Protein AF-A0AAN5CGI4-F1 (afdb_monomer_lite)

Secondary structure (DSSP, 8-state):
--------GGG-----TT-HHHHHHHHGGGS-SS--GGGGSSS----HHHHHHHHHHHHHHHHTTT--S--S-HHHHHHHHHHT--PPPPS--HHHHHHHHHHT-SSGGGS--

Organism: NCBI:txid1317129

Structure (mmCIF, N/CA/C/O backbone):
data_AF-A0AAN5CGI4-F1
#
_entry.id   AF-A0AAN5CGI4-F1
#
loop_
_atom_site.group_PDB
_atom_site.id
_atom_site.type_symbol
_atom_site.label_atom_id
_atom_site.label_alt_id
_atom_site.label_comp_id
_atom_site.label_asym_id
_atom_site.label_entity_id
_atom_site.label_seq_id
_atom_site.pdbx_PDB_ins_code
_atom_site.Cartn_x
_atom_site.Cartn_y
_atom_site.Cartn_z
_atom_site.occupancy
_atom_site.B_iso_or_equiv
_atom_site.auth_seq_id
_atom_site.auth_comp_id
_atom_site.auth_asym_id
_atom_site.auth_atom_id
_atom_site.pdbx_PDB_model_num
ATOM 1 N N . HIS A 1 1 ? -27.219 -0.380 -0.218 1.00 52.56 1 HIS A N 1
ATOM 2 C CA . HIS A 1 1 ? -26.275 -0.755 -1.291 1.00 52.56 1 HIS A CA 1
ATOM 3 C C . HIS A 1 1 ? -25.307 0.395 -1.512 1.00 52.56 1 HIS A C 1
ATOM 5 O O . HIS A 1 1 ? -25.757 1.480 -1.852 1.00 52.56 1 HIS A O 1
ATOM 11 N N . GLY A 1 2 ? -24.018 0.200 -1.226 1.00 72.56 2 GLY A N 1
ATOM 12 C CA . GLY A 1 2 ? -22.984 1.205 -1.494 1.00 72.56 2 GLY A CA 1
ATOM 13 C C . GLY A 1 2 ? -22.413 1.022 -2.899 1.00 72.56 2 GLY A C 1
ATOM 14 O O . GLY A 1 2 ? -22.212 -0.113 -3.323 1.00 72.56 2 GLY A O 1
ATOM 15 N N . ILE A 1 3 ? -22.169 2.118 -3.617 1.00 83.31 3 ILE A N 1
ATOM 16 C CA . ILE A 1 3 ? -21.455 2.117 -4.900 1.00 83.31 3 ILE A CA 1
ATOM 17 C C . ILE A 1 3 ? -20.074 2.717 -4.642 1.00 83.31 3 ILE A C 1
ATOM 19 O O . ILE A 1 3 ? -19.981 3.853 -4.184 1.00 83.31 3 ILE A O 1
ATOM 23 N N . ILE A 1 4 ? -19.016 1.968 -4.952 1.00 80.25 4 ILE A N 1
ATOM 24 C CA . ILE A 1 4 ? -17.633 2.453 -4.897 1.00 80.25 4 ILE A CA 1
ATOM 25 C C . ILE A 1 4 ? -17.214 2.833 -6.318 1.00 80.25 4 ILE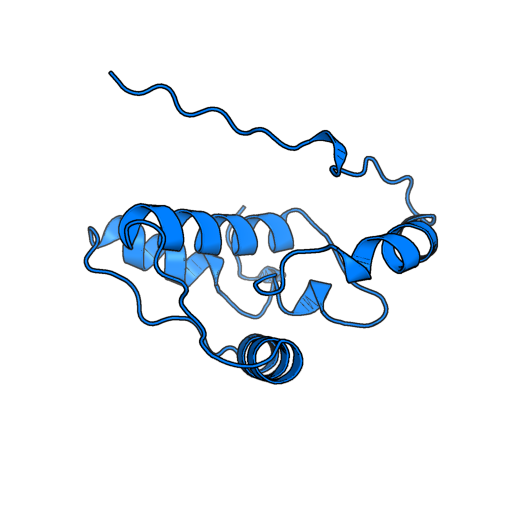 A C 1
ATOM 27 O O . ILE A 1 4 ? -17.404 2.058 -7.254 1.00 80.25 4 ILE A O 1
ATOM 31 N N . LYS A 1 5 ? -16.662 4.037 -6.482 1.00 83.75 5 LYS A N 1
ATOM 32 C CA . LYS A 1 5 ? -16.097 4.528 -7.742 1.00 83.75 5 LYS A CA 1
ATOM 33 C C . LYS A 1 5 ? -14.693 5.038 -7.473 1.00 83.75 5 LYS A C 1
ATOM 35 O O . LYS A 1 5 ? -14.491 5.806 -6.537 1.00 83.75 5 LYS A O 1
ATOM 40 N N . ILE A 1 6 ? -13.746 4.634 -8.305 1.00 78.00 6 ILE A N 1
ATOM 41 C CA . ILE A 1 6 ? -12.409 5.220 -8.301 1.00 78.00 6 ILE A CA 1
ATOM 42 C C . ILE A 1 6 ? -12.499 6.563 -9.040 1.00 78.00 6 ILE A C 1
ATOM 44 O O . ILE A 1 6 ? -13.118 6.656 -10.101 1.00 78.00 6 ILE A O 1
ATOM 48 N N . ALA A 1 7 ? -11.923 7.611 -8.461 1.00 77.62 7 ALA A N 1
ATOM 49 C CA . ALA A 1 7 ? -11.855 8.956 -9.027 1.00 77.62 7 ALA A CA 1
ATOM 50 C C . ALA A 1 7 ? -10.418 9.491 -8.898 1.00 77.62 7 ALA A C 1
ATOM 52 O O . ALA A 1 7 ? -9.601 8.901 -8.198 1.00 77.62 7 ALA A O 1
ATOM 53 N N . GLY A 1 8 ? -10.093 10.602 -9.567 1.00 65.12 8 GLY A N 1
ATOM 54 C CA . GLY A 1 8 ? -8.751 11.206 -9.489 1.00 65.12 8 GLY A CA 1
ATOM 55 C C . GLY A 1 8 ? -7.781 10.805 -10.608 1.00 65.12 8 GLY A C 1
ATOM 56 O O . GLY A 1 8 ? -6.602 11.139 -10.542 1.00 65.12 8 GLY A O 1
ATOM 57 N N . TYR A 1 9 ? -8.273 10.177 -11.680 1.00 60.41 9 TYR A N 1
ATOM 58 C CA . TYR A 1 9 ? -7.476 9.834 -12.867 1.00 60.41 9 TYR A CA 1
ATOM 59 C C . TYR A 1 9 ? -6.891 11.036 -13.630 1.00 60.41 9 TYR A C 1
ATOM 61 O O . TYR A 1 9 ? -6.128 10.830 -14.564 1.00 60.41 9 TYR A O 1
ATOM 69 N N . GLY A 1 10 ? -7.191 12.285 -13.250 1.00 57.66 10 GLY A N 1
ATOM 70 C CA . GLY A 1 10 ? -6.551 13.470 -13.842 1.00 57.66 10 GLY A CA 1
ATOM 71 C C . GLY A 1 10 ? -5.023 13.494 -13.680 1.00 57.66 10 GLY A C 1
ATOM 72 O O . GLY A 1 10 ? -4.345 14.155 -14.456 1.00 57.66 10 GLY A O 1
ATOM 73 N N . ASN A 1 11 ? -4.492 12.725 -12.720 1.00 55.84 11 ASN A N 1
ATOM 74 C CA . ASN A 1 11 ? -3.056 12.518 -12.509 1.00 55.84 11 ASN A CA 1
ATOM 75 C C . ASN A 1 11 ? -2.553 11.161 -13.043 1.00 55.84 11 ASN A C 1
ATOM 77 O O . ASN A 1 11 ? -1.381 10.831 -12.870 1.00 55.84 11 ASN A O 1
ATOM 81 N N . ALA A 1 12 ? -3.424 10.339 -13.638 1.00 60.62 12 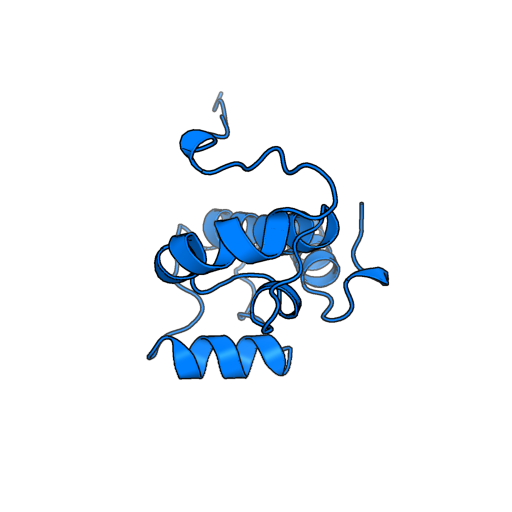ALA A N 1
ATOM 82 C CA . ALA A 1 12 ? -3.024 9.061 -14.213 1.00 60.62 12 ALA A CA 1
ATOM 83 C C . ALA A 1 12 ? -2.264 9.323 -15.515 1.00 60.62 12 ALA A C 1
ATOM 85 O O . ALA A 1 12 ? -2.769 9.988 -16.419 1.00 60.62 12 ALA A O 1
ATOM 86 N N . MET A 1 13 ? -1.043 8.804 -15.619 1.00 60.38 13 MET A N 1
ATOM 87 C CA . MET A 1 13 ? -0.228 9.012 -16.807 1.00 60.38 13 MET A CA 1
ATOM 88 C C . MET A 1 13 ? -0.318 7.811 -17.751 1.00 60.38 13 MET A C 1
ATOM 90 O O . MET A 1 13 ? 0.108 6.706 -17.419 1.00 60.38 13 MET A O 1
ATOM 94 N N . LEU A 1 14 ? -0.811 8.051 -18.966 1.00 60.22 14 LEU A N 1
ATOM 95 C CA . LEU A 1 14 ? -0.530 7.202 -20.121 1.00 60.22 14 LEU A CA 1
ATOM 96 C C . LEU A 1 14 ? 0.854 7.586 -20.629 1.00 60.22 14 LEU A C 1
ATOM 98 O O . LEU A 1 14 ? 1.023 8.612 -21.284 1.00 60.22 14 LEU A O 1
ATOM 102 N N . VAL A 1 15 ? 1.860 6.800 -20.268 1.00 56.22 15 VAL A N 1
ATOM 103 C CA . VAL A 1 15 ? 3.241 7.143 -20.595 1.00 56.22 15 VAL A CA 1
ATOM 104 C C . VAL A 1 15 ? 3.740 6.322 -21.770 1.00 56.22 15 VAL A C 1
ATOM 106 O O . VAL A 1 15 ? 3.834 5.098 -21.691 1.00 56.22 15 VAL A O 1
ATOM 109 N N . GLU A 1 16 ? 4.119 7.008 -22.851 1.00 54.81 16 GLU A N 1
ATOM 110 C CA . GLU A 1 16 ? 4.953 6.416 -23.896 1.00 54.81 16 GLU A CA 1
ATOM 111 C C . GLU A 1 16 ? 6.263 5.910 -23.284 1.00 54.81 16 GLU A C 1
ATOM 113 O O . GLU A 1 16 ? 6.948 6.641 -22.557 1.00 54.81 16 GLU A O 1
ATOM 118 N N . LYS A 1 17 ? 6.637 4.664 -23.605 1.00 49.91 17 LYS A N 1
ATOM 119 C CA . LYS A 1 17 ? 7.928 4.082 -23.210 1.00 49.91 17 LYS A CA 1
ATOM 120 C C . LYS A 1 17 ? 9.057 5.081 -23.514 1.00 49.91 17 LYS A C 1
ATOM 122 O O . LYS A 1 17 ? 9.329 5.361 -24.674 1.00 49.91 17 LYS A O 1
ATOM 127 N N . GLY A 1 18 ? 9.708 5.599 -22.469 1.00 52.72 18 GLY A N 1
ATOM 128 C CA . GLY A 1 18 ? 10.879 6.481 -22.578 1.00 52.72 18 GLY A CA 1
ATOM 129 C C . GLY A 1 18 ? 10.696 7.924 -22.091 1.00 52.72 18 GLY A C 1
ATOM 130 O O . GLY A 1 18 ? 11.691 8.534 -21.722 1.00 52.72 18 GLY A O 1
ATOM 131 N N . LYS A 1 19 ? 9.468 8.459 -21.990 1.00 55.47 19 LYS A N 1
ATOM 132 C CA . LYS A 1 19 ? 9.217 9.838 -21.492 1.00 55.47 19 LYS A CA 1
ATOM 133 C C . LYS A 1 19 ? 8.812 9.912 -20.012 1.00 55.47 19 LYS A C 1
ATOM 135 O O . LYS A 1 19 ? 8.535 10.984 -19.482 1.00 55.47 19 LYS A O 1
ATOM 140 N N . PHE A 1 20 ? 8.793 8.765 -19.329 1.00 61.97 20 PHE A N 1
ATOM 141 C CA . PHE A 1 20 ? 8.316 8.641 -17.949 1.00 61.97 20 PHE A CA 1
ATOM 142 C C . PHE A 1 20 ? 9.138 9.454 -16.950 1.00 61.97 20 PHE A C 1
ATOM 144 O O . PHE A 1 20 ? 8.574 10.157 -16.118 1.00 61.97 20 PHE A O 1
ATOM 151 N N . ALA A 1 21 ? 10.467 9.376 -17.033 1.00 54.34 21 ALA A N 1
ATOM 152 C CA . ALA A 1 21 ? 11.352 9.972 -16.036 1.00 54.34 21 ALA A CA 1
ATOM 153 C C . ALA A 1 21 ? 11.277 11.511 -16.006 1.00 54.34 21 ALA A C 1
ATOM 155 O O . ALA A 1 21 ? 11.329 12.105 -14.932 1.00 54.34 21 ALA A O 1
ATOM 156 N N . GLU A 1 22 ? 11.107 12.144 -17.170 1.00 52.41 22 GLU A N 1
ATOM 157 C CA . GLU A 1 22 ? 11.074 13.604 -17.320 1.00 52.41 22 GLU A CA 1
ATOM 158 C C . GLU A 1 22 ? 9.753 14.203 -16.806 1.00 52.41 22 GLU A C 1
ATOM 160 O O . GLU A 1 22 ? 9.756 15.164 -16.038 1.00 52.41 22 GLU A O 1
ATOM 165 N N . VAL A 1 23 ? 8.615 13.576 -17.132 1.00 57.00 23 VAL A N 1
ATOM 166 C CA . VAL A 1 23 ? 7.289 14.008 -16.649 1.00 57.00 23 VAL A CA 1
ATOM 167 C C . VAL A 1 23 ? 7.105 13.690 -15.159 1.00 57.00 23 VAL A C 1
ATOM 169 O O . VAL A 1 23 ? 6.555 14.500 -14.409 1.00 57.00 23 VAL A O 1
ATOM 172 N N . ALA A 1 24 ? 7.617 12.544 -14.694 1.00 56.78 24 ALA A N 1
ATOM 173 C CA . ALA A 1 24 ? 7.525 12.144 -13.293 1.00 56.78 24 ALA A CA 1
ATOM 174 C C . ALA A 1 24 ? 8.304 13.080 -12.358 1.00 56.78 24 ALA A C 1
ATOM 176 O O . ALA A 1 24 ? 7.845 13.310 -11.244 1.00 56.78 24 ALA A O 1
ATOM 177 N N . SER A 1 25 ? 9.436 13.653 -12.788 1.00 56.53 25 SER A N 1
ATOM 178 C CA . SER A 1 25 ? 10.258 14.547 -11.953 1.00 56.53 25 SER A CA 1
ATOM 179 C C . SER A 1 25 ? 9.492 15.784 -11.463 1.00 56.53 25 SER A C 1
ATOM 181 O O . SER A 1 25 ? 9.596 16.126 -10.286 1.00 56.53 25 SER A O 1
ATOM 183 N N . ASN A 1 26 ? 8.656 16.392 -12.314 1.00 54.62 26 ASN A N 1
ATOM 184 C CA . ASN A 1 26 ? 7.841 17.558 -11.949 1.00 54.62 26 ASN A CA 1
ATOM 185 C C . ASN A 1 26 ? 6.604 17.203 -11.103 1.00 54.62 26 ASN A C 1
ATOM 187 O O . ASN A 1 26 ? 6.124 18.041 -10.344 1.00 54.62 26 ASN A O 1
ATOM 191 N N . MET A 1 27 ? 6.083 15.973 -11.209 1.00 60.69 27 MET A N 1
ATOM 192 C CA . MET A 1 27 ? 4.904 15.523 -10.450 1.00 60.69 27 MET A CA 1
ATOM 193 C C . MET A 1 27 ? 5.235 14.779 -9.150 1.00 60.69 27 MET A C 1
ATOM 195 O O . MET A 1 27 ? 4.387 14.709 -8.261 1.00 60.69 27 MET A O 1
ATOM 199 N N . LEU A 1 28 ? 6.455 14.249 -9.004 1.00 63.19 28 LEU A N 1
ATOM 200 C CA . LEU A 1 28 ? 6.920 13.481 -7.840 1.00 63.19 28 LEU A CA 1
ATOM 201 C C . LEU A 1 28 ? 6.748 14.235 -6.513 1.00 63.19 28 LEU A C 1
ATOM 203 O O . LEU A 1 28 ? 6.488 13.608 -5.485 1.00 63.19 28 LEU A O 1
ATOM 207 N N . THR A 1 29 ? 6.826 15.566 -6.544 1.00 62.06 29 THR A N 1
ATOM 208 C CA . THR A 1 29 ? 6.624 16.450 -5.384 1.00 62.06 29 THR A CA 1
ATOM 209 C C . THR A 1 29 ? 5.202 16.380 -4.815 1.00 62.06 29 THR A C 1
ATOM 211 O O . THR A 1 29 ? 5.028 16.485 -3.600 1.00 62.06 29 THR A O 1
ATOM 214 N N . ASN A 1 30 ? 4.196 16.115 -5.657 1.00 68.50 30 ASN A N 1
ATOM 215 C CA . ASN A 1 30 ? 2.779 16.059 -5.279 1.00 68.50 30 ASN A CA 1
ATOM 216 C C . ASN A 1 30 ? 2.241 14.636 -5.086 1.00 68.50 30 ASN A C 1
ATOM 218 O O . ASN A 1 30 ? 1.066 14.460 -4.757 1.00 68.50 30 ASN A O 1
ATOM 222 N N . LEU A 1 31 ? 3.069 13.608 -5.280 1.00 75.94 31 LEU A N 1
ATOM 223 C CA . LEU A 1 31 ? 2.621 12.233 -5.105 1.00 75.94 31 LEU A CA 1
ATOM 224 C C . LEU A 1 31 ? 2.441 11.875 -3.619 1.00 75.94 31 LEU A C 1
ATOM 226 O O . LEU A 1 31 ? 3.159 12.407 -2.757 1.00 75.94 31 LEU A O 1
ATOM 230 N N . PRO A 1 32 ? 1.520 10.938 -3.307 1.00 79.94 32 PRO A N 1
ATOM 231 C CA . PRO A 1 32 ? 1.337 10.436 -1.952 1.00 79.94 32 PRO A CA 1
ATOM 232 C C . PRO A 1 32 ? 2.658 9.956 -1.337 1.00 79.94 32 PRO A C 1
ATOM 234 O O . PRO A 1 32 ? 3.514 9.396 -2.016 1.00 79.94 32 PRO A O 1
ATOM 237 N N . ILE A 1 33 ? 2.834 10.156 -0.033 1.00 82.44 33 ILE A N 1
ATOM 238 C CA . ILE A 1 33 ? 4.063 9.753 0.678 1.00 82.44 33 ILE A CA 1
ATOM 239 C C . ILE A 1 33 ? 4.134 8.219 0.840 1.00 82.44 33 ILE A C 1
ATOM 241 O O . ILE A 1 33 ? 5.211 7.636 0.879 1.00 82.44 33 ILE A O 1
ATOM 245 N N . ARG A 1 34 ? 2.976 7.549 0.910 1.00 88.44 34 ARG A N 1
ATOM 246 C CA . ARG A 1 34 ? 2.823 6.129 1.276 1.00 88.44 34 ARG A CA 1
ATOM 247 C C . ARG A 1 34 ? 2.738 5.212 0.054 1.00 88.44 34 ARG A C 1
ATOM 249 O O . ARG A 1 34 ? 1.768 4.478 -0.089 1.00 88.44 34 ARG A O 1
ATOM 256 N N . ARG A 1 35 ? 3.713 5.311 -0.844 1.00 90.00 35 ARG A N 1
ATOM 257 C CA . ARG A 1 35 ? 3.739 4.552 -2.106 1.00 90.00 35 ARG A CA 1
ATOM 258 C C . ARG A 1 35 ? 4.687 3.364 -2.046 1.00 90.00 35 ARG A C 1
ATOM 260 O O . ARG A 1 35 ? 5.476 3.240 -1.112 1.00 90.00 35 ARG A O 1
ATOM 267 N N . ALA A 1 36 ? 4.634 2.520 -3.072 1.00 93.06 36 ALA A N 1
ATOM 268 C CA . ALA A 1 36 ? 5.518 1.370 -3.208 1.00 93.06 36 ALA A CA 1
ATOM 269 C C . ALA A 1 36 ? 7.016 1.757 -3.139 1.00 93.06 36 ALA A C 1
ATOM 271 O O . ALA A 1 36 ? 7.398 2.779 -3.727 1.00 93.06 36 ALA A O 1
ATOM 272 N N . PRO A 1 37 ? 7.883 0.948 -2.495 1.00 93.31 37 PRO A N 1
ATOM 273 C CA . PRO A 1 37 ? 9.305 1.259 -2.302 1.00 93.31 37 PRO A CA 1
ATOM 274 C C . PRO A 1 37 ? 10.067 1.646 -3.580 1.00 93.31 37 PRO A C 1
ATOM 276 O O . PRO A 1 37 ? 10.896 2.556 -3.566 1.0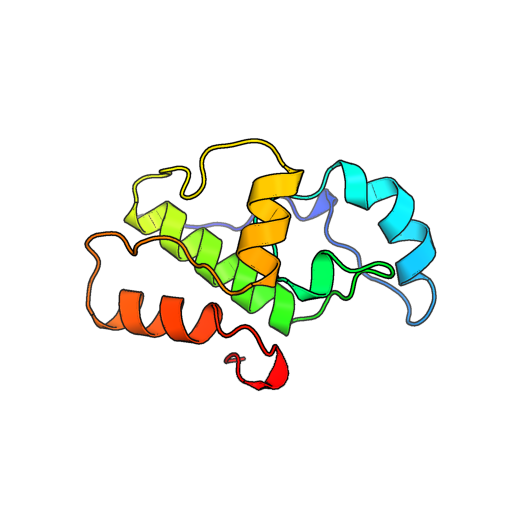0 93.31 37 PRO A O 1
ATOM 279 N N . GLU A 1 38 ? 9.769 0.990 -4.701 1.00 91.12 38 GLU A N 1
ATOM 280 C CA . GLU A 1 38 ? 10.392 1.230 -6.006 1.00 91.12 38 GLU A CA 1
ATOM 281 C C . GLU A 1 38 ? 9.981 2.564 -6.655 1.00 91.12 38 GLU A C 1
ATOM 283 O O . GLU A 1 38 ? 10.701 3.103 -7.493 1.00 91.12 38 GLU A O 1
ATOM 288 N N . THR A 1 39 ? 8.853 3.150 -6.242 1.00 89.69 39 THR A N 1
ATOM 289 C CA . THR A 1 39 ? 8.406 4.470 -6.728 1.00 89.69 39 THR A CA 1
ATOM 290 C C . THR A 1 39 ? 9.075 5.622 -5.978 1.00 89.69 39 THR A C 1
ATOM 292 O O . THR A 1 39 ? 8.936 6.784 -6.367 1.00 89.69 39 THR A O 1
ATOM 295 N N . LEU A 1 40 ? 9.782 5.305 -4.888 1.00 88.56 40 LEU A N 1
ATOM 296 C CA . LEU A 1 40 ? 10.535 6.261 -4.090 1.00 88.56 40 LEU A CA 1
ATOM 297 C C . LEU A 1 40 ? 11.994 6.371 -4.573 1.00 88.56 40 LEU A C 1
ATOM 299 O O . LEU A 1 40 ? 12.733 7.231 -4.106 1.00 88.56 40 LEU A O 1
ATOM 303 N N . THR A 1 41 ? 12.485 5.497 -5.456 1.00 85.44 41 THR A N 1
ATOM 304 C CA . THR A 1 41 ? 13.857 5.610 -5.990 1.00 85.44 41 THR A CA 1
ATOM 305 C C . THR A 1 41 ? 13.981 6.741 -7.009 1.00 85.44 41 THR A C 1
ATOM 307 O O . THR A 1 41 ? 12.981 7.227 -7.527 1.00 85.44 41 THR A O 1
ATOM 310 N N . THR A 1 42 ? 15.215 7.136 -7.329 1.00 82.06 42 THR A N 1
ATOM 311 C CA . THR A 1 42 ? 15.508 8.059 -8.434 1.00 82.06 42 THR A CA 1
ATOM 312 C C . THR A 1 42 ? 16.381 7.316 -9.454 1.00 82.06 42 THR A C 1
ATOM 314 O O . THR A 1 42 ? 17.524 7.002 -9.123 1.00 82.06 42 THR A O 1
ATOM 317 N N . PRO A 1 43 ? 15.874 6.995 -10.661 1.00 79.94 43 PRO A N 1
ATOM 318 C CA . PRO A 1 43 ? 14.532 7.305 -11.159 1.00 79.94 43 PRO A CA 1
ATOM 319 C C . PRO A 1 43 ? 13.438 6.481 -10.461 1.00 79.94 43 PRO A C 1
ATOM 321 O O . PRO A 1 43 ? 13.672 5.360 -10.001 1.00 79.94 43 PRO A O 1
ATOM 324 N N . ALA A 1 44 ? 12.236 7.050 -10.387 1.00 82.94 44 ALA A N 1
ATOM 325 C CA . ALA A 1 44 ? 11.078 6.383 -9.805 1.00 82.94 44 ALA A CA 1
ATOM 326 C C . ALA A 1 44 ? 10.514 5.356 -10.790 1.00 82.94 44 ALA A C 1
ATOM 328 O O . ALA A 1 44 ? 10.345 5.650 -11.975 1.00 82.94 44 ALA A O 1
ATOM 329 N N . GLN A 1 45 ? 10.217 4.155 -10.298 1.00 85.12 45 GLN A N 1
ATOM 330 C CA . GLN A 1 45 ? 9.717 3.051 -11.112 1.00 85.12 45 GLN A CA 1
ATOM 331 C C . GLN A 1 45 ? 8.245 2.800 -10.800 1.00 85.12 45 GLN A C 1
ATOM 333 O O . GLN A 1 45 ? 7.908 2.393 -9.694 1.00 85.12 45 GLN A O 1
ATOM 338 N N . PHE A 1 46 ? 7.372 3.029 -11.779 1.00 85.19 46 PHE A N 1
ATOM 339 C CA . PHE A 1 46 ? 5.933 2.796 -11.657 1.00 85.19 46 PHE A CA 1
ATOM 340 C C . PHE A 1 46 ? 5.518 1.642 -12.561 1.00 85.19 46 PHE A C 1
ATOM 342 O O . PHE A 1 46 ? 6.040 1.475 -13.665 1.00 85.19 46 PHE A O 1
ATOM 349 N N . SER A 1 47 ? 4.593 0.823 -12.081 1.00 87.19 47 SER A N 1
ATOM 350 C CA . SER A 1 47 ? 4.093 -0.351 -12.788 1.00 87.19 47 SER A CA 1
ATOM 351 C C . SER A 1 47 ? 2.761 -0.804 -12.196 1.00 87.19 47 SER A C 1
ATOM 353 O O . SER A 1 47 ? 2.393 -0.406 -11.097 1.00 87.19 47 SER A O 1
ATOM 355 N N . THR A 1 48 ? 2.092 -1.761 -12.834 1.00 89.62 48 THR A N 1
ATOM 356 C CA . THR A 1 48 ? 0.930 -2.431 -12.225 1.00 89.62 48 THR A CA 1
ATOM 357 C C . THR A 1 48 ? 1.254 -3.010 -10.839 1.00 89.62 48 THR A C 1
ATOM 359 O O . THR A 1 48 ? 0.403 -3.036 -9.960 1.00 89.62 48 THR A O 1
ATOM 362 N N . ARG A 1 49 ? 2.508 -3.421 -10.592 1.00 92.50 49 ARG A N 1
ATOM 363 C CA . ARG A 1 49 ? 2.939 -3.934 -9.282 1.00 92.50 49 ARG A CA 1
ATOM 364 C C . ARG A 1 49 ? 3.038 -2.844 -8.214 1.00 92.50 49 ARG A C 1
ATOM 366 O O . ARG A 1 49 ? 2.846 -3.158 -7.038 1.00 92.50 49 ARG A O 1
ATOM 373 N N . SER A 1 50 ? 3.341 -1.598 -8.590 1.00 90.75 50 SER A N 1
ATOM 374 C CA . SER A 1 50 ? 3.274 -0.473 -7.649 1.00 90.75 50 SER A CA 1
ATOM 375 C C . SER A 1 50 ? 1.823 -0.135 -7.320 1.00 90.75 50 SER A C 1
ATOM 377 O O . SER A 1 50 ? 1.513 0.109 -6.160 1.00 90.75 50 SER A O 1
ATOM 379 N N . ASP A 1 51 ? 0.914 -0.254 -8.291 1.00 91.19 51 ASP A N 1
ATOM 380 C CA . ASP A 1 51 ? -0.521 -0.050 -8.055 1.00 91.19 51 ASP A CA 1
ATOM 381 C C . ASP A 1 51 ? -1.097 -1.110 -7.101 1.00 91.19 51 ASP A C 1
ATOM 383 O O . ASP A 1 51 ? -1.942 -0.800 -6.264 1.00 91.19 51 ASP A O 1
ATOM 387 N N . CYS A 1 52 ? -0.601 -2.355 -7.149 1.00 94.56 52 CYS A N 1
ATOM 388 C CA . CYS A 1 52 ? -0.962 -3.386 -6.168 1.00 94.56 52 CYS A CA 1
ATOM 389 C C . CYS A 1 52 ? -0.598 -2.977 -4.730 1.00 94.56 52 CYS A C 1
ATOM 391 O O . CYS A 1 52 ? -1.378 -3.210 -3.807 1.00 94.56 52 CYS A O 1
ATOM 393 N N . TRP A 1 53 ? 0.564 -2.352 -4.522 1.00 94.31 53 TRP A N 1
ATOM 394 C CA . TRP A 1 53 ? 0.945 -1.843 -3.201 1.00 94.31 53 TRP A CA 1
ATOM 395 C C . TRP A 1 53 ? -0.007 -0.736 -2.740 1.00 94.31 53 TRP A C 1
ATOM 397 O O . TRP A 1 53 ? -0.497 -0.765 -1.607 1.00 94.31 53 TRP A O 1
ATOM 407 N N . ASP A 1 54 ? -0.306 0.211 -3.631 1.00 92.44 54 ASP A N 1
ATOM 408 C CA . ASP A 1 54 ? -1.214 1.323 -3.348 1.00 92.44 54 ASP A CA 1
ATOM 409 C C . ASP A 1 54 ? -2.644 0.820 -3.076 1.00 92.44 54 ASP A C 1
ATOM 411 O O . ASP A 1 54 ? -3.340 1.350 -2.211 1.00 92.44 54 ASP A O 1
ATOM 415 N N . PHE A 1 55 ? -3.062 -0.282 -3.705 1.00 93.25 55 PHE A N 1
ATOM 416 C CA . PHE A 1 55 ? -4.309 -0.971 -3.370 1.00 93.25 55 PHE A CA 1
ATOM 417 C C . PHE A 1 55 ? -4.288 -1.594 -1.962 1.00 93.25 55 PHE A C 1
ATOM 419 O O . PHE A 1 55 ? -5.305 -1.586 -1.263 1.00 93.25 55 PHE A O 1
ATOM 426 N N . GLY A 1 56 ? -3.134 -2.088 -1.503 1.00 94.12 56 GLY A N 1
ATOM 427 C 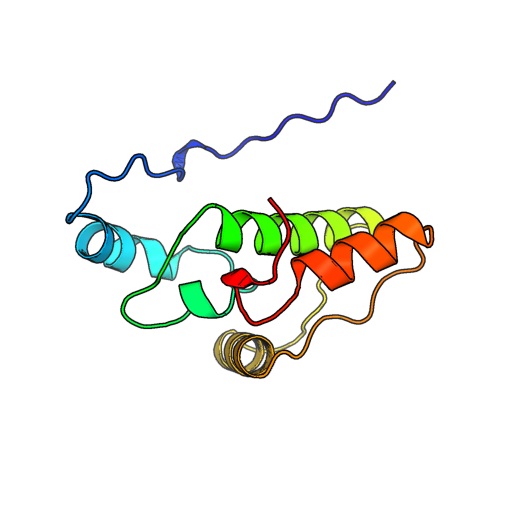CA . GLY A 1 56 ? -2.942 -2.520 -0.115 1.00 94.12 56 GLY A CA 1
ATOM 428 C C . GLY A 1 56 ? -3.090 -1.360 0.873 1.00 94.12 56 GLY A C 1
ATOM 429 O O . GLY A 1 56 ? -3.764 -1.500 1.893 1.00 94.12 56 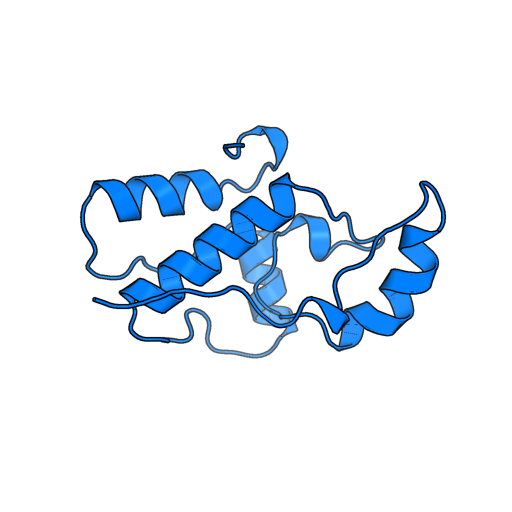GLY A O 1
ATOM 430 N N . MET A 1 57 ? -2.544 -0.187 0.532 1.00 92.94 57 MET A N 1
ATOM 431 C CA . MET A 1 57 ? -2.723 1.046 1.309 1.00 92.94 57 MET A CA 1
ATOM 432 C C . MET A 1 57 ? -4.184 1.501 1.354 1.00 92.94 57 MET A C 1
ATOM 434 O O . MET A 1 57 ? -4.691 1.794 2.434 1.00 92.94 57 MET A O 1
ATOM 438 N N . LEU A 1 58 ? -4.883 1.481 0.218 1.00 91.88 58 LEU A N 1
ATOM 439 C CA . LEU A 1 58 ? -6.313 1.784 0.154 1.00 91.88 58 LEU A CA 1
ATOM 440 C C . LEU A 1 58 ? -7.131 0.808 1.008 1.00 91.88 58 LEU A C 1
ATOM 442 O O . LEU A 1 58 ? -8.008 1.217 1.764 1.00 91.88 58 LEU A O 1
ATOM 446 N N . SER A 1 59 ? -6.837 -0.489 0.904 1.00 93.00 59 SER A N 1
ATOM 447 C CA . SER A 1 59 ? -7.505 -1.522 1.697 1.00 93.00 59 SER A CA 1
ATOM 448 C C . SER A 1 59 ? -7.287 -1.275 3.188 1.00 93.00 59 SER A C 1
ATOM 450 O O . SER A 1 59 ? -8.242 -1.286 3.960 1.00 93.00 59 SER A O 1
ATOM 452 N N . TYR A 1 60 ? -6.054 -0.969 3.596 1.00 92.75 60 TYR A N 1
ATOM 453 C CA . TYR A 1 60 ? -5.759 -0.567 4.965 1.00 92.75 60 TYR A CA 1
ATOM 454 C C . TYR A 1 60 ? -6.617 0.621 5.414 1.00 92.75 60 TYR A C 1
ATOM 456 O O . TYR A 1 60 ? -7.262 0.528 6.454 1.00 92.75 60 TYR A O 1
ATOM 464 N N . GLU A 1 61 ? -6.669 1.701 4.629 1.00 92.25 61 GLU A N 1
ATOM 465 C CA . GLU A 1 61 ? -7.439 2.910 4.951 1.00 92.25 61 GLU A CA 1
ATOM 466 C C . GLU A 1 61 ? -8.940 2.626 5.087 1.00 92.25 61 GLU A C 1
ATOM 468 O O . GLU A 1 61 ? -9.588 3.152 5.990 1.00 92.25 61 GLU A O 1
ATOM 473 N N . VAL A 1 62 ? -9.502 1.756 4.245 1.00 92.75 62 VAL A N 1
ATOM 474 C CA . VAL A 1 62 ? -10.911 1.346 4.343 1.00 92.75 62 VAL A CA 1
ATOM 475 C C . VAL A 1 62 ? -11.186 0.623 5.662 1.00 92.75 62 VAL A C 1
ATOM 477 O O . VAL A 1 62 ? -12.166 0.933 6.336 1.00 92.75 62 VAL A O 1
ATOM 480 N N . PHE A 1 63 ? -10.329 -0.324 6.051 1.00 92.44 63 PHE A N 1
ATOM 481 C CA . PHE A 1 63 ? -10.542 -1.133 7.256 1.00 92.44 63 PHE A CA 1
ATOM 482 C C . PHE A 1 63 ? -10.078 -0.457 8.553 1.00 92.44 63 PHE A C 1
ATOM 484 O O . PHE A 1 63 ? -10.456 -0.900 9.636 1.00 92.44 63 PHE A O 1
ATOM 491 N N . SER A 1 64 ? -9.292 0.616 8.467 1.00 91.31 64 SER A N 1
ATOM 492 C CA . SER A 1 64 ? -8.881 1.439 9.608 1.00 91.31 64 SER A CA 1
ATOM 493 C C . SER A 1 64 ? -9.738 2.698 9.792 1.00 91.31 64 SER A C 1
ATOM 495 O O . SER A 1 64 ? -9.415 3.539 10.627 1.00 91.31 64 SER A O 1
ATOM 497 N N . ASN A 1 65 ? -10.827 2.853 9.027 1.00 90.12 65 ASN A N 1
ATOM 498 C CA . ASN A 1 65 ? -11.649 4.069 8.992 1.00 90.12 65 ASN A CA 1
ATOM 499 C C . ASN A 1 65 ? -10.829 5.346 8.705 1.00 90.12 65 ASN A C 1
ATOM 501 O O . ASN A 1 65 ? -11.068 6.403 9.290 1.00 90.12 65 ASN A O 1
ATOM 505 N N . GLY A 1 66 ? -9.861 5.249 7.792 1.00 86.69 66 GLY A N 1
ATOM 506 C CA . GLY A 1 66 ? -9.028 6.364 7.344 1.00 86.69 66 GLY A CA 1
ATOM 507 C C . GLY A 1 66 ? -7.890 6.723 8.298 1.00 86.69 66 GLY A C 1
ATOM 508 O O . GLY A 1 66 ? -7.377 7.845 8.241 1.00 86.69 66 GLY A O 1
ATOM 509 N N . GLU A 1 67 ? -7.486 5.810 9.186 1.00 87.44 67 GLU A N 1
ATOM 510 C CA . GLU A 1 67 ? -6.333 6.035 10.054 1.00 87.44 67 GLU A CA 1
ATOM 511 C C . GLU A 1 67 ? -5.062 6.238 9.219 1.00 87.44 67 GLU A C 1
ATOM 513 O O . GLU A 1 67 ? -4.817 5.543 8.232 1.00 87.44 67 GLU A O 1
ATOM 518 N N . LYS A 1 68 ? -4.223 7.195 9.630 1.00 84.50 68 LYS A N 1
ATOM 519 C CA . LYS A 1 68 ? -2.915 7.418 9.009 1.00 84.50 68 LYS A CA 1
ATOM 520 C C . LYS A 1 68 ? -1.887 6.484 9.658 1.00 84.50 68 LYS A C 1
ATOM 522 O O . LYS A 1 68 ? -1.547 6.707 10.820 1.00 84.50 68 LYS A O 1
ATOM 527 N N . PRO A 1 69 ? -1.344 5.503 8.918 1.00 80.06 69 PRO A N 1
ATOM 528 C CA . PRO A 1 69 ? -0.576 4.422 9.527 1.00 80.06 69 PRO A CA 1
ATOM 529 C C . PRO A 1 69 ? 0.797 4.840 10.057 1.00 80.06 69 PRO A C 1
ATOM 531 O O . PRO A 1 69 ? 1.227 4.383 11.112 1.00 80.06 69 PRO A O 1
ATOM 534 N N . TRP A 1 70 ? 1.481 5.725 9.330 1.00 86.62 70 TRP A N 1
ATOM 535 C CA . TRP A 1 70 ? 2.744 6.308 9.772 1.00 86.62 70 TRP A CA 1
ATOM 536 C C . TRP A 1 70 ? 2.539 7.736 10.262 1.00 86.62 70 TRP A C 1
ATOM 538 O O . TRP A 1 70 ? 1.857 8.541 9.613 1.00 86.62 70 TRP A O 1
ATOM 548 N N . LYS A 1 71 ? 3.185 8.039 11.388 1.00 82.62 71 LYS A N 1
ATOM 549 C CA . LYS A 1 71 ? 3.323 9.376 11.967 1.00 82.62 71 LYS A CA 1
ATOM 550 C C . LYS A 1 71 ? 4.771 9.828 11.787 1.00 82.62 71 LYS A C 1
ATOM 552 O O . LYS A 1 71 ? 5.677 9.027 11.997 1.00 82.62 71 LYS A O 1
ATOM 557 N N . GLY A 1 72 ? 4.977 11.091 11.431 1.00 86.19 72 GLY A N 1
ATOM 558 C CA . GLY A 1 72 ? 6.306 11.676 11.252 1.00 86.19 72 GLY A CA 1
ATOM 559 C C . GLY A 1 72 ? 6.463 12.406 9.923 1.00 86.19 72 GLY A C 1
ATOM 560 O O . GLY A 1 72 ? 5.521 12.505 9.134 1.00 86.19 72 GLY A O 1
ATOM 561 N N . GLU A 1 73 ? 7.672 12.915 9.707 1.00 89.25 73 GLU A N 1
ATOM 562 C CA . GLU A 1 73 ? 8.056 13.639 8.497 1.00 89.25 73 GLU A CA 1
ATOM 563 C C . GLU A 1 73 ? 8.165 12.714 7.280 1.00 89.25 73 GLU A C 1
ATOM 565 O O . GLU A 1 73 ? 8.421 11.513 7.405 1.00 89.25 73 GLU A O 1
ATOM 570 N N . ARG A 1 74 ? 8.003 13.289 6.082 1.00 87.62 74 ARG A N 1
ATOM 571 C CA . ARG A 1 74 ? 8.021 12.561 4.800 1.00 87.62 74 ARG A CA 1
ATOM 572 C C . ARG A 1 74 ? 9.229 11.627 4.673 1.00 87.62 74 ARG A C 1
ATOM 574 O O . ARG A 1 74 ? 9.052 10.455 4.359 1.00 87.62 74 ARG A O 1
ATOM 581 N N . GLU A 1 75 ? 10.429 12.134 4.938 1.00 89.06 75 GLU A N 1
ATOM 582 C CA . GLU A 1 75 ? 11.685 11.388 4.774 1.00 89.06 75 GLU A CA 1
ATOM 583 C C . GLU A 1 75 ? 11.755 10.150 5.673 1.00 89.06 75 GLU A C 1
ATOM 585 O O . GLU A 1 75 ? 12.201 9.085 5.247 1.00 89.06 75 GLU A O 1
ATOM 590 N N . GLU A 1 76 ? 11.263 10.265 6.905 1.00 91.38 76 GLU A N 1
ATOM 591 C CA . GLU A 1 76 ? 11.259 9.170 7.871 1.00 91.38 76 GLU A CA 1
ATOM 592 C C . GLU A 1 76 ? 10.267 8.073 7.464 1.00 91.38 76 GLU A C 1
ATOM 594 O O . GLU A 1 76 ? 10.590 6.885 7.528 1.00 91.38 76 GLU A O 1
ATOM 599 N N . ILE A 1 77 ? 9.093 8.465 6.960 1.00 91.31 77 ILE A N 1
ATOM 600 C CA . ILE A 1 77 ? 8.100 7.530 6.416 1.00 91.31 77 ILE A CA 1
ATOM 601 C C . ILE A 1 77 ? 8.670 6.805 5.193 1.00 91.31 77 ILE A C 1
ATOM 603 O O . ILE A 1 77 ? 8.613 5.578 5.116 1.00 91.31 77 ILE A O 1
ATOM 607 N N . GLU A 1 78 ? 9.267 7.538 4.252 1.00 90.94 78 GLU A N 1
ATOM 608 C CA . GLU A 1 78 ? 9.887 6.943 3.066 1.00 90.94 78 GLU A CA 1
ATOM 609 C C . GLU A 1 78 ? 11.021 5.981 3.444 1.00 90.94 78 GLU A C 1
ATOM 611 O O . GLU A 1 78 ? 11.150 4.905 2.857 1.00 90.94 78 GLU A O 1
ATOM 616 N N . ARG A 1 79 ? 11.824 6.318 4.460 1.00 91.75 79 ARG A N 1
ATOM 617 C CA . ARG A 1 79 ? 12.890 5.450 4.975 1.00 91.75 79 ARG A CA 1
ATOM 618 C C . ARG A 1 79 ? 12.342 4.150 5.567 1.00 91.75 79 ARG A C 1
ATOM 620 O O . ARG A 1 79 ? 12.958 3.104 5.372 1.00 91.75 79 ARG A O 1
ATOM 627 N N . GLN A 1 80 ? 11.235 4.201 6.306 1.00 92.38 80 GLN A N 1
ATOM 628 C CA . GLN A 1 80 ? 10.572 3.015 6.866 1.00 92.38 80 GLN A CA 1
ATOM 629 C C . GLN A 1 80 ? 10.016 2.117 5.753 1.00 92.38 80 GLN A C 1
ATOM 631 O O . GLN A 1 80 ? 10.324 0.927 5.702 1.00 92.38 80 GLN A O 1
ATOM 636 N N . ILE A 1 81 ? 9.317 2.709 4.780 1.00 92.81 81 ILE A N 1
ATOM 637 C CA . ILE A 1 81 ? 8.777 1.986 3.619 1.00 92.81 81 ILE A CA 1
ATOM 638 C C . ILE A 1 81 ? 9.893 1.273 2.843 1.00 92.81 81 ILE A C 1
ATOM 640 O O . ILE A 1 81 ? 9.764 0.095 2.516 1.00 92.81 81 ILE A O 1
ATOM 644 N N . ARG A 1 82 ? 11.028 1.942 2.594 1.00 91.38 82 ARG A N 1
ATOM 645 C CA . ARG A 1 82 ? 12.184 1.328 1.911 1.00 91.38 82 ARG A CA 1
ATOM 646 C C . ARG A 1 82 ? 12.787 0.145 2.668 1.00 91.38 82 ARG A C 1
ATOM 648 O O . ARG A 1 82 ? 13.367 -0.729 2.031 1.00 91.38 82 ARG A O 1
ATOM 655 N N . LYS A 1 83 ? 12.675 0.114 3.999 1.00 91.69 83 LYS A N 1
ATOM 656 C CA . LYS A 1 83 ? 13.127 -1.014 4.831 1.00 91.69 83 LYS A CA 1
ATOM 657 C C . LYS A 1 83 ? 12.135 -2.177 4.856 1.00 91.69 83 LYS A C 1
ATOM 659 O O . LYS A 1 83 ? 12.511 -3.269 5.269 1.00 91.69 83 LYS A O 1
ATOM 664 N N . GLY A 1 84 ? 10.908 -1.960 4.387 1.00 89.38 84 GLY A N 1
ATOM 665 C CA . GLY A 1 84 ? 9.838 -2.957 4.415 1.00 89.38 84 GLY A CA 1
ATOM 666 C C . GLY A 1 84 ? 8.999 -2.904 5.672 1.00 89.38 84 GLY A C 1
ATOM 667 O O . GLY A 1 84 ? 8.200 -3.810 5.901 1.00 89.38 84 GLY A O 1
ATOM 668 N N . ASP A 1 85 ? 9.148 -1.840 6.459 1.00 90.50 85 ASP A N 1
ATOM 669 C CA . ASP A 1 85 ? 8.261 -1.589 7.578 1.00 90.50 85 ASP A CA 1
ATOM 670 C C . ASP A 1 85 ? 6.875 -1.281 7.010 1.00 90.50 85 ASP A C 1
ATOM 672 O O . ASP A 1 85 ? 6.698 -0.341 6.231 1.00 90.50 85 ASP A O 1
ATOM 676 N N . THR A 1 86 ? 5.894 -2.094 7.387 1.00 88.94 86 THR A N 1
ATOM 677 C CA . THR A 1 86 ? 4.495 -1.931 6.992 1.00 88.94 86 THR A CA 1
ATOM 678 C C . THR A 1 86 ? 3.651 -1.556 8.206 1.00 88.94 86 THR A C 1
ATOM 680 O O . THR A 1 86 ? 4.032 -1.839 9.347 1.00 88.94 86 THR A O 1
ATOM 683 N N . PRO A 1 87 ? 2.507 -0.889 8.005 1.00 88.50 87 PRO A N 1
ATOM 684 C CA . PRO A 1 87 ? 1.628 -0.530 9.101 1.00 88.50 87 PRO A CA 1
ATOM 685 C C . PRO A 1 87 ? 1.109 -1.749 9.851 1.00 88.50 87 PRO A C 1
ATOM 687 O O . PRO A 1 87 ? 0.842 -2.798 9.265 1.00 88.50 87 PRO A O 1
ATOM 690 N N . ARG A 1 88 ? 0.836 -1.574 11.145 1.00 89.62 88 ARG A N 1
ATOM 691 C CA . ARG A 1 88 ? 0.077 -2.572 11.899 1.00 89.62 88 ARG A CA 1
ATOM 692 C C . ARG A 1 88 ? -1.326 -2.687 11.310 1.00 89.62 88 ARG A C 1
ATOM 694 O O . ARG A 1 88 ? -2.073 -1.716 11.354 1.00 89.62 88 ARG A O 1
ATOM 701 N N . LEU A 1 89 ? -1.686 -3.871 10.821 1.00 89.38 89 LEU A N 1
ATOM 702 C CA . LEU A 1 89 ? -2.993 -4.118 10.211 1.00 89.38 89 LEU A CA 1
ATOM 703 C C . LEU A 1 89 ? -4.158 -3.825 11.177 1.00 89.38 89 LEU A C 1
ATOM 705 O O . LEU A 1 89 ? -4.059 -4.156 12.365 1.00 89.38 89 LEU A O 1
ATOM 709 N N . PRO A 1 90 ? -5.262 -3.235 10.681 1.00 87.44 90 PRO A N 1
ATOM 710 C CA . PRO A 1 90 ? -6.460 -3.003 11.473 1.00 87.44 90 PRO A CA 1
ATOM 711 C C . PRO A 1 90 ? -7.171 -4.327 11.775 1.00 87.44 90 PRO A C 1
ATOM 713 O O . PRO A 1 90 ? -6.876 -5.369 11.183 1.00 87.44 90 PRO A O 1
ATOM 716 N N . SER A 1 91 ? -8.145 -4.285 12.685 1.00 91.19 91 SER A N 1
ATOM 717 C CA . SER A 1 91 ? -9.033 -5.426 12.919 1.00 91.19 91 SER A CA 1
ATOM 718 C C . SER A 1 91 ? -9.921 -5.638 11.691 1.00 91.19 91 SER A C 1
ATOM 720 O O . SER A 1 91 ? -10.902 -4.926 11.488 1.00 91.19 91 SER A O 1
ATOM 722 N N . ALA A 1 92 ? -9.546 -6.596 10.847 1.00 91.88 92 ALA A N 1
ATOM 723 C CA . ALA A 1 92 ? -10.232 -6.927 9.607 1.00 91.88 92 ALA A CA 1
ATOM 724 C C . ALA A 1 92 ? -10.340 -8.454 9.447 1.00 91.88 92 ALA A C 1
ATOM 726 O O . ALA A 1 92 ? -9.576 -9.193 10.079 1.00 91.88 92 ALA A O 1
ATOM 727 N N . PRO A 1 93 ? -11.270 -8.956 8.611 1.00 94.94 93 PRO A N 1
ATOM 728 C CA . PRO A 1 93 ? -11.372 -10.383 8.324 1.00 94.94 93 PRO A CA 1
ATOM 729 C C . PRO A 1 93 ? -10.032 -10.975 7.871 1.00 94.94 93 PRO A C 1
ATOM 731 O O . PRO A 1 93 ? -9.282 -10.324 7.147 1.00 94.94 93 PRO A O 1
ATOM 734 N N . PHE A 1 94 ? -9.764 -12.232 8.236 1.00 93.12 94 PHE A N 1
ATOM 735 C CA . PHE A 1 94 ? -8.499 -12.913 7.923 1.00 93.12 94 PHE A CA 1
ATOM 736 C C . PHE A 1 94 ? -8.117 -12.817 6.439 1.00 93.12 94 PHE A C 1
ATOM 738 O O . PHE A 1 94 ? -6.983 -12.506 6.104 1.00 93.12 94 PHE A O 1
ATOM 745 N N . ILE A 1 95 ? -9.085 -12.990 5.538 1.00 93.50 95 ILE A N 1
ATOM 746 C CA . ILE A 1 95 ? -8.840 -12.887 4.095 1.00 93.50 95 ILE A CA 1
ATOM 747 C C . ILE A 1 95 ? -8.297 -11.511 3.676 1.00 93.50 95 ILE A C 1
ATOM 749 O O . ILE A 1 95 ? -7.443 -11.422 2.798 1.00 93.50 95 ILE A O 1
ATOM 753 N N . VAL A 1 96 ? -8.753 -10.441 4.328 1.00 93.62 96 VAL A N 1
ATOM 754 C CA . VAL A 1 96 ? -8.318 -9.070 4.050 1.00 93.62 96 VAL A CA 1
ATOM 755 C C . VAL A 1 96 ? -6.901 -8.859 4.560 1.00 93.62 96 VAL A C 1
ATOM 757 O O . VAL A 1 96 ? -6.064 -8.330 3.836 1.00 93.62 96 VAL A O 1
ATOM 760 N N . THR A 1 97 ? -6.604 -9.293 5.786 1.00 94.12 97 THR A N 1
ATOM 761 C CA . THR A 1 97 ? -5.258 -9.148 6.354 1.00 94.12 97 THR A CA 1
ATOM 762 C C . THR A 1 97 ? -4.235 -9.975 5.576 1.00 94.12 97 THR A C 1
ATOM 764 O O . THR A 1 97 ? -3.142 -9.485 5.298 1.00 94.12 97 THR A O 1
ATOM 767 N N . THR A 1 98 ? -4.594 -11.186 5.135 1.00 94.38 98 THR A N 1
ATOM 768 C CA . THR A 1 98 ? -3.773 -12.000 4.226 1.00 94.38 98 THR A CA 1
ATOM 769 C C . THR A 1 98 ? -3.531 -11.295 2.893 1.00 94.38 98 THR A C 1
ATOM 771 O O . THR A 1 98 ? -2.391 -11.245 2.433 1.00 94.38 98 THR A O 1
ATOM 774 N N . LEU A 1 99 ? -4.575 -10.718 2.289 1.00 94.38 99 LEU A N 1
ATOM 775 C CA . LEU A 1 99 ? -4.459 -9.985 1.030 1.00 94.38 99 LEU A CA 1
ATOM 776 C C . LEU A 1 99 ? -3.531 -8.771 1.163 1.00 94.38 99 LEU A C 1
ATOM 778 O O . LEU A 1 99 ? -2.615 -8.623 0.359 1.00 94.38 99 LEU A O 1
ATOM 782 N N . ILE A 1 100 ? -3.730 -7.930 2.183 1.00 94.44 100 ILE A N 1
ATOM 783 C CA . ILE A 1 100 ? -2.902 -6.735 2.401 1.00 94.44 100 ILE A CA 1
ATOM 784 C C . ILE A 1 100 ? -1.430 -7.125 2.589 1.00 94.44 100 ILE A C 1
ATOM 786 O O . ILE A 1 100 ? -0.558 -6.528 1.961 1.00 94.44 100 ILE A O 1
ATOM 790 N N . ASN A 1 101 ? -1.147 -8.173 3.369 1.00 94.25 101 ASN A N 1
ATOM 791 C CA . ASN A 1 101 ? 0.218 -8.679 3.534 1.00 94.25 101 ASN A CA 1
ATOM 792 C C . ASN A 1 101 ? 0.852 -9.118 2.206 1.00 94.25 101 ASN A C 1
ATOM 794 O O . ASN A 1 101 ? 2.018 -8.822 1.958 1.00 94.25 101 ASN A O 1
ATOM 798 N N . ALA A 1 102 ? 0.097 -9.793 1.334 1.00 94.56 102 ALA A N 1
ATOM 799 C CA . ALA A 1 102 ? 0.601 -10.193 0.021 1.00 94.56 102 ALA A CA 1
ATOM 800 C C . ALA A 1 102 ? 0.906 -8.975 -0.874 1.00 94.56 102 ALA A C 1
ATOM 802 O O . ALA A 1 102 ? 1.938 -8.938 -1.552 1.00 94.56 102 ALA A O 1
ATOM 803 N N . LEU A 1 103 ? 0.037 -7.958 -0.849 1.00 94.94 103 LEU A N 1
ATOM 804 C CA . LEU A 1 103 ? 0.192 -6.716 -1.615 1.00 94.94 103 LEU A CA 1
ATOM 805 C C . LEU A 1 103 ? 1.390 -5.878 -1.149 1.00 94.94 103 LEU A C 1
ATOM 807 O O . LEU A 1 103 ? 2.063 -5.265 -1.977 1.00 94.94 103 LEU A O 1
ATOM 811 N N . TRP A 1 104 ? 1.703 -5.897 0.148 1.00 94.69 104 TRP A N 1
ATOM 812 C CA . TRP A 1 104 ? 2.844 -5.184 0.735 1.00 94.69 104 TRP A CA 1
ATOM 813 C C . TRP A 1 104 ? 4.158 -5.975 0.741 1.00 94.69 104 TRP A C 1
ATOM 815 O O . TRP A 1 104 ? 5.078 -5.692 1.511 1.00 94.69 104 TRP A O 1
ATOM 825 N N . THR A 1 105 ? 4.301 -6.945 -0.159 1.00 94.75 105 THR A N 1
ATOM 826 C CA . THR A 1 105 ? 5.593 -7.598 -0.381 1.00 94.75 105 THR A CA 1
ATOM 827 C C . THR A 1 105 ? 6.593 -6.588 -0.949 1.00 94.75 105 THR A C 1
ATOM 829 O O . THR A 1 105 ? 6.325 -5.969 -1.975 1.00 94.75 105 THR A O 1
ATOM 832 N N . ILE A 1 106 ? 7.770 -6.426 -0.331 1.00 92.94 106 ILE A N 1
ATOM 833 C CA . ILE A 1 106 ? 8.777 -5.446 -0.787 1.00 92.94 106 ILE A CA 1
ATOM 834 C C . ILE A 1 106 ? 9.152 -5.644 -2.253 1.00 92.94 106 ILE A C 1
ATOM 836 O O . ILE A 1 106 ? 9.160 -4.681 -3.016 1.00 92.94 106 ILE A O 1
ATOM 840 N N . SER A 1 107 ? 9.428 -6.884 -2.656 1.00 93.38 107 SER A N 1
ATOM 841 C CA . SER A 1 107 ? 9.820 -7.186 -4.029 1.00 93.38 107 SER A CA 1
ATOM 842 C C . SER A 1 107 ? 8.596 -7.142 -4.953 1.00 93.38 107 SER A C 1
ATOM 844 O O . SER A 1 107 ? 7.699 -7.976 -4.790 1.00 93.38 107 SER A O 1
ATOM 846 N N . PRO A 1 108 ? 8.554 -6.240 -5.956 1.00 92.94 108 PRO A N 1
ATOM 847 C CA . PRO A 1 108 ? 7.399 -6.109 -6.848 1.00 92.94 108 PRO A CA 1
ATOM 848 C C . PRO A 1 108 ? 7.077 -7.391 -7.625 1.00 92.94 108 PRO A C 1
ATOM 850 O O . PRO A 1 108 ? 5.917 -7.648 -7.937 1.00 92.94 108 PRO A O 1
ATOM 853 N N . ALA A 1 109 ? 8.089 -8.215 -7.915 1.00 92.75 109 ALA A N 1
ATOM 854 C CA . ALA A 1 109 ? 7.933 -9.474 -8.644 1.00 92.75 109 ALA A CA 1
ATOM 855 C C . ALA A 1 109 ? 7.110 -10.524 -7.877 1.00 92.75 109 ALA A C 1
ATOM 857 O O . ALA A 1 109 ? 6.474 -11.369 -8.501 1.00 92.75 109 ALA A O 1
ATOM 858 N N . HIS A 1 110 ? 7.109 -10.452 -6.543 1.00 93.12 110 HIS A N 1
ATOM 859 C CA . HIS A 1 110 ? 6.417 -11.400 -5.667 1.00 93.12 110 HIS A CA 1
ATOM 860 C C . HIS A 1 110 ? 5.038 -10.911 -5.204 1.00 93.12 110 HIS A C 1
ATOM 862 O O . HIS A 1 110 ? 4.321 -11.657 -4.541 1.00 93.12 110 HIS A O 1
ATOM 868 N N . ARG A 1 111 ? 4.647 -9.676 -5.546 1.00 94.31 111 ARG A N 1
ATOM 869 C CA . ARG A 1 111 ? 3.276 -9.196 -5.316 1.00 94.31 111 ARG A CA 1
ATOM 870 C C . ARG A 1 111 ? 2.293 -9.983 -6.209 1.00 94.31 111 ARG A C 1
ATOM 872 O O . ARG A 1 111 ? 2.725 -10.588 -7.191 1.00 94.31 111 ARG A O 1
ATOM 879 N N . PRO A 1 112 ? 0.985 -10.012 -5.913 1.00 89.12 112 PRO A N 1
ATOM 880 C CA . PRO A 1 112 ? -0.034 -10.560 -6.822 1.00 89.12 112 PRO A CA 1
ATOM 881 C C . PRO A 1 112 ? -0.314 -9.628 -8.027 1.00 89.12 112 PRO A C 1
ATOM 883 O O . PRO A 1 112 ? 0.196 -8.505 -8.062 1.00 89.12 112 PRO A O 1
ATOM 886 N N . THR A 1 113 ? -1.061 -10.108 -9.035 1.00 77.62 113 THR A N 1
ATOM 887 C CA . THR A 1 113 ? -1.600 -9.335 -10.185 1.00 77.62 113 THR A CA 1
ATOM 888 C C . THR A 1 113 ? -3.093 -9.545 -10.318 1.00 77.62 113 THR A C 1
ATOM 890 O O . THR A 1 113 ? -3.496 -10.718 -10.138 1.00 77.62 113 THR A O 1
#

Radius of gyration: 14.67 Å; chains: 1; bounding box: 42×30×37 Å

Foldseek 3Di:
DDDDDDDDCVPPDPDDPPCCQVVCVVCVVVDDLQWALQCPDVVRDDDVLRVLLVVLVVLQCVQVVNDDQDDDDSVVSSVCNNVLNDGDGHPDPPVSVVSSVLSSDNDSVSRDD

pLDDT: mean 82.66, std 13.76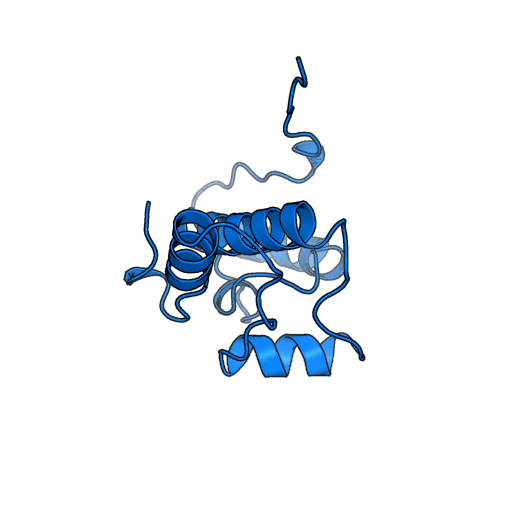, range [49.91, 94.94]

Sequence (113 aa):
HGIIKIAGYGNAMLVEKGKFAEVASNMLTNLPIRRAPETLTTPAQFSTRSDCWDFGMLSYEVFSNGEKPWKGEREEIERQIRKGDTPRLPSAPFIVTTLINALWTISPAHRPT

InterPro domains:
  IPR000719 Protein kinase domain [PS50011] (1-113)
  IPR001245 Serine-threonine/tyrosine-protein kinase, catalytic domain [PF07714] (3-113)
  IPR011009 Protein kinase-like domain superfamily [SSF56112] (2-113)
  IPR050198 Non-receptor tyrosine kinases involved in cell signaling [PTHR24418] (3-113)